Protein AF-A0A848VVQ8-F1 (afdb_monomer)

Structure (mmCIF, N/CA/C/O backbone):
data_AF-A0A848VVQ8-F1
#
_entry.id   AF-A0A848VVQ8-F1
#
loop_
_atom_site.group_PDB
_atom_site.id
_atom_site.type_symbol
_atom_site.label_atom_id
_atom_site.label_alt_id
_atom_site.label_comp_id
_atom_site.label_asym_id
_atom_site.label_entity_id
_atom_site.label_seq_id
_atom_site.pdbx_PDB_ins_code
_at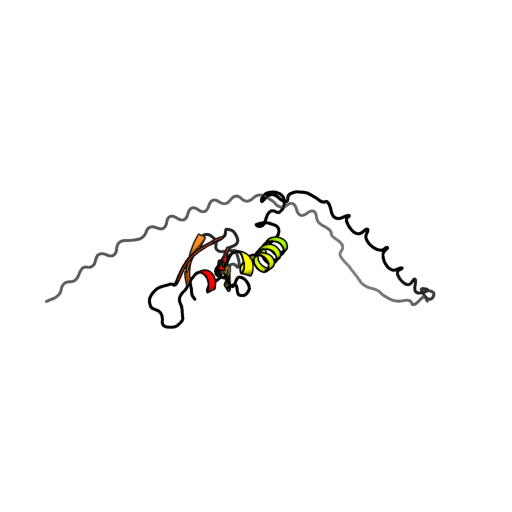om_site.Cartn_x
_atom_site.Cartn_y
_atom_site.Cartn_z
_atom_site.occupancy
_atom_site.B_iso_or_equiv
_atom_site.auth_seq_id
_atom_site.auth_comp_id
_atom_site.auth_asym_id
_atom_site.auth_atom_id
_atom_site.pdbx_PDB_model_num
ATOM 1 N N . MET A 1 1 ? 13.090 -32.464 -49.973 1.00 43.22 1 MET A N 1
ATOM 2 C CA . MET A 1 1 ? 12.152 -31.518 -50.606 1.00 43.22 1 MET A CA 1
ATOM 3 C C . MET A 1 1 ? 12.231 -30.240 -49.789 1.00 43.22 1 MET A C 1
ATOM 5 O O . MET A 1 1 ? 11.838 -30.254 -48.631 1.00 43.22 1 MET A O 1
ATOM 9 N N . PHE A 1 2 ? 12.939 -29.245 -50.321 1.00 43.62 2 PHE A N 1
ATOM 10 C CA . PHE A 1 2 ? 13.157 -27.926 -49.723 1.00 43.62 2 PHE A CA 1
ATOM 11 C C . PHE A 1 2 ? 11.934 -27.037 -49.977 1.00 43.62 2 PHE A C 1
ATOM 13 O O . PHE A 1 2 ? 11.396 -27.112 -51.074 1.00 43.62 2 PHE A O 1
ATOM 20 N N . ASP A 1 3 ? 11.520 -26.261 -48.973 1.00 42.88 3 ASP A N 1
ATOM 21 C CA . ASP A 1 3 ? 11.097 -24.841 -49.030 1.00 42.88 3 ASP A CA 1
ATOM 22 C C . ASP A 1 3 ? 10.287 -24.535 -47.752 1.00 42.88 3 ASP A C 1
ATOM 24 O O . ASP A 1 3 ? 9.318 -25.228 -47.463 1.00 42.88 3 ASP A O 1
ATOM 28 N N . GLN A 1 4 ? 10.696 -23.687 -46.801 1.00 46.41 4 GLN A N 1
ATOM 29 C CA . GLN A 1 4 ? 11.182 -22.296 -46.834 1.00 46.41 4 GLN A CA 1
ATOM 30 C C . GLN A 1 4 ? 10.036 -21.266 -46.927 1.00 46.41 4 GLN A C 1
ATOM 32 O O . GLN A 1 4 ? 9.023 -21.488 -47.574 1.00 46.41 4 GLN A O 1
ATOM 37 N N . TYR A 1 5 ? 10.257 -20.138 -46.237 1.00 51.72 5 TYR A N 1
ATOM 38 C CA . TYR A 1 5 ? 9.489 -18.881 -46.199 1.00 51.72 5 TYR A CA 1
ATOM 39 C C . TYR A 1 5 ? 8.514 -18.629 -45.034 1.00 51.72 5 TYR A C 1
ATOM 41 O O . TYR A 1 5 ? 7.293 -18.668 -45.140 1.00 51.72 5 TYR A O 1
ATOM 49 N N . ARG A 1 6 ? 9.120 -18.196 -43.917 1.00 52.50 6 ARG A N 1
ATOM 50 C CA . ARG A 1 6 ? 8.590 -17.131 -43.048 1.00 52.50 6 ARG A CA 1
ATOM 51 C C . ARG A 1 6 ? 8.797 -15.767 -43.726 1.00 52.50 6 ARG A C 1
ATOM 53 O O . ARG A 1 6 ? 9.899 -15.552 -44.232 1.00 52.50 6 ARG A O 1
ATOM 60 N N . PRO A 1 7 ? 7.872 -14.804 -43.598 1.00 56.28 7 PRO A N 1
ATOM 61 C CA . PRO A 1 7 ? 8.220 -13.396 -43.724 1.00 56.28 7 PRO A CA 1
ATOM 62 C C . PRO A 1 7 ? 8.315 -12.721 -42.347 1.00 56.28 7 PRO A C 1
ATOM 64 O O . PRO A 1 7 ? 7.331 -12.514 -41.641 1.00 56.28 7 PRO A O 1
ATOM 67 N N . PHE A 1 8 ? 9.554 -12.381 -41.995 1.00 46.84 8 PHE A N 1
ATOM 68 C CA . PHE A 1 8 ? 9.926 -11.213 -41.198 1.00 46.84 8 PHE A CA 1
ATOM 69 C C . PHE A 1 8 ? 9.433 -9.946 -41.913 1.00 46.84 8 PHE A C 1
ATOM 71 O O . PHE A 1 8 ? 9.802 -9.785 -43.064 1.00 46.84 8 PHE A O 1
ATOM 78 N N . PHE A 1 9 ? 8.702 -9.042 -41.253 1.00 48.00 9 PHE A N 1
ATOM 79 C CA . PHE A 1 9 ? 8.661 -7.598 -41.570 1.00 48.00 9 PHE A CA 1
ATOM 80 C C . PHE A 1 9 ? 8.117 -6.871 -40.323 1.00 48.00 9 PHE A C 1
ATOM 82 O O . PHE A 1 9 ? 6.964 -7.039 -39.951 1.00 48.00 9 PHE A O 1
ATOM 89 N N . ALA A 1 10 ? 8.998 -6.361 -39.461 1.00 47.25 10 ALA A N 1
ATOM 90 C CA . ALA A 1 10 ? 9.584 -5.014 -39.490 1.00 47.25 10 ALA A CA 1
ATOM 91 C C . ALA A 1 10 ? 8.757 -4.030 -38.641 1.00 47.25 10 ALA A C 1
ATOM 93 O O . ALA A 1 10 ? 7.834 -3.371 -39.104 1.00 47.25 10 ALA A O 1
ATOM 94 N N . LEU A 1 11 ? 9.122 -3.971 -37.358 1.00 43.34 11 LEU A N 1
ATOM 95 C CA . LEU A 1 11 ? 8.675 -2.989 -36.379 1.00 43.34 11 LEU A CA 1
ATOM 96 C C . LEU A 1 11 ? 9.402 -1.661 -36.660 1.00 43.34 11 LEU A C 1
ATOM 98 O O . LEU A 1 11 ? 10.578 -1.521 -36.332 1.00 43.34 11 LEU A O 1
ATOM 102 N N . THR A 1 12 ? 8.737 -0.687 -37.278 1.00 47.34 12 THR A N 1
ATOM 103 C CA . THR A 1 12 ? 9.251 0.689 -37.381 1.00 47.34 12 THR A CA 1
ATOM 104 C C . THR A 1 12 ? 8.924 1.460 -36.105 1.00 47.34 12 THR A C 1
ATOM 106 O O . THR A 1 12 ? 7.800 1.915 -35.906 1.00 47.34 12 THR A O 1
ATOM 109 N N . LEU A 1 13 ? 9.926 1.590 -35.236 1.00 46.25 13 LEU A N 1
ATOM 110 C CA . LEU A 1 13 ? 9.946 2.488 -34.083 1.00 46.25 13 LEU A CA 1
ATOM 111 C C . LEU A 1 13 ? 10.290 3.906 -34.572 1.00 46.25 13 LEU A C 1
ATOM 113 O O . LEU A 1 13 ? 11.426 4.164 -34.963 1.00 46.25 13 LEU A O 1
ATOM 117 N N . ALA A 1 14 ? 9.319 4.820 -34.567 1.00 52.44 14 ALA A N 1
ATOM 118 C CA . ALA A 1 14 ? 9.559 6.240 -34.816 1.00 52.44 14 ALA A CA 1
ATOM 119 C C . ALA A 1 14 ? 9.929 6.929 -33.494 1.00 52.44 14 ALA A C 1
ATOM 121 O O . ALA A 1 14 ? 9.104 7.046 -32.589 1.00 52.44 14 ALA A O 1
ATOM 122 N N . LEU A 1 15 ? 11.186 7.353 -33.376 1.00 47.53 15 LEU A N 1
ATOM 123 C CA . LEU A 1 15 ? 11.738 8.046 -32.214 1.00 47.53 15 LEU A CA 1
ATOM 124 C C . LEU A 1 15 ? 11.800 9.542 -32.554 1.00 47.53 15 LEU A C 1
ATOM 126 O O . LEU A 1 15 ? 12.632 9.963 -33.353 1.00 47.53 15 LEU A O 1
ATOM 130 N N . VAL A 1 16 ? 10.883 10.339 -32.000 1.00 58.34 16 VAL A N 1
ATOM 131 C CA . VAL A 1 16 ? 10.887 11.802 -32.154 1.00 58.34 16 VAL A CA 1
ATOM 132 C C . VAL A 1 16 ? 11.609 12.400 -30.947 1.00 58.34 16 VAL A C 1
ATOM 134 O O . VAL A 1 16 ? 11.043 12.479 -29.859 1.00 58.34 16 VAL A O 1
ATOM 137 N N . LEU A 1 17 ? 12.872 12.797 -31.129 1.00 44.03 17 LEU A N 1
ATOM 138 C CA . LEU A 1 17 ? 13.569 13.680 -30.192 1.00 44.03 17 LEU A CA 1
ATOM 139 C C . LEU A 1 17 ? 13.062 15.109 -30.410 1.00 44.03 17 LEU A C 1
ATOM 141 O O . LEU A 1 17 ? 13.398 15.735 -31.412 1.00 44.03 17 LEU A O 1
ATOM 145 N N . SER A 1 18 ? 12.292 15.637 -29.461 1.00 56.97 18 SER A N 1
ATOM 146 C CA . SER A 1 18 ? 12.077 17.079 -29.342 1.00 56.97 18 SER A CA 1
ATOM 147 C C . SER A 1 18 ? 12.964 17.602 -28.220 1.00 56.97 18 SER A C 1
ATOM 149 O O . SER A 1 18 ? 12.685 17.393 -27.041 1.00 56.97 18 SER A O 1
ATOM 151 N N . ALA A 1 19 ? 14.063 18.241 -28.611 1.00 39.62 19 ALA A N 1
ATOM 152 C CA . ALA A 1 19 ? 14.959 18.964 -27.728 1.00 39.62 19 ALA A CA 1
ATOM 153 C C . ALA A 1 19 ? 14.354 20.339 -27.412 1.00 39.62 19 ALA A C 1
ATOM 155 O O . ALA A 1 19 ? 14.221 21.174 -28.303 1.00 39.62 19 ALA A O 1
ATOM 156 N N . CYS A 1 20 ? 14.023 20.591 -26.148 1.00 43.00 20 CYS A N 1
ATOM 157 C CA . CYS A 1 20 ? 13.863 21.950 -25.639 1.00 43.00 20 CYS A CA 1
ATOM 158 C C . CYS A 1 20 ? 14.949 22.181 -24.593 1.00 43.00 20 CYS A C 1
ATOM 160 O O . CYS A 1 20 ? 14.815 21.796 -23.434 1.00 43.00 20 CYS A O 1
ATOM 162 N N . ALA A 1 21 ? 16.054 22.761 -25.058 1.00 35.31 21 ALA A N 1
ATOM 163 C CA . ALA A 1 21 ? 17.054 23.393 -24.218 1.00 35.31 21 ALA A CA 1
ATOM 164 C C . ALA A 1 21 ? 16.497 24.735 -23.725 1.00 35.31 21 ALA A C 1
ATOM 166 O O . ALA A 1 21 ? 15.896 25.490 -24.491 1.00 35.31 21 ALA A O 1
ATOM 167 N N . SER A 1 22 ? 16.675 25.034 -22.445 1.00 48.31 22 SER A N 1
ATOM 168 C CA . SER A 1 22 ? 16.506 26.377 -21.897 1.00 48.31 22 SER A CA 1
ATOM 169 C C . SER A 1 22 ? 17.536 26.550 -20.793 1.00 48.31 22 SER A C 1
ATOM 171 O O . SER A 1 22 ? 17.778 25.646 -19.996 1.00 48.31 22 SER A O 1
ATOM 173 N N . GLU A 1 23 ? 18.214 27.679 -20.891 1.00 43.00 23 GLU A N 1
ATOM 174 C CA . GLU A 1 23 ? 19.559 27.953 -20.419 1.00 43.00 23 GLU A CA 1
ATOM 175 C C . GLU A 1 23 ? 19.592 28.237 -18.914 1.00 43.00 23 GLU A C 1
ATOM 177 O O . GLU A 1 23 ? 18.719 28.908 -18.368 1.00 43.00 23 GLU A O 1
ATOM 182 N N . MET A 1 24 ? 20.621 27.712 -18.251 1.00 41.41 24 MET A N 1
ATOM 183 C CA . MET A 1 24 ? 20.935 27.967 -16.850 1.00 41.41 24 MET A CA 1
ATOM 184 C C . MET A 1 24 ? 22.085 28.976 -16.840 1.00 41.41 24 MET A C 1
ATOM 186 O O . MET A 1 24 ? 23.192 28.654 -17.265 1.00 41.41 24 MET A O 1
ATOM 190 N N . SER A 1 25 ? 21.803 30.211 -16.430 1.00 44.56 25 SER A N 1
ATOM 191 C CA . SER A 1 25 ? 22.820 31.225 -16.159 1.00 44.56 25 SER A CA 1
ATOM 192 C C . SER A 1 25 ? 23.468 30.921 -14.809 1.00 44.56 25 SER A C 1
ATOM 194 O O . SER A 1 25 ? 22.801 30.988 -13.775 1.00 44.56 25 SER A O 1
ATOM 196 N N . ASP A 1 26 ? 24.745 30.554 -14.851 1.00 41.28 26 ASP A N 1
ATOM 197 C CA . ASP A 1 26 ? 25.623 30.342 -13.704 1.00 41.28 26 ASP A CA 1
ATOM 198 C C . ASP A 1 26 ? 26.479 31.608 -13.554 1.00 41.28 26 ASP A C 1
ATOM 200 O O . ASP A 1 26 ? 27.421 31.828 -14.318 1.00 41.28 26 ASP A O 1
ATOM 204 N N . ASP A 1 27 ? 26.078 32.502 -12.645 1.00 42.59 27 ASP A N 1
ATOM 205 C CA . ASP A 1 27 ? 26.890 33.663 -12.286 1.00 42.59 27 ASP A CA 1
ATOM 206 C C . ASP A 1 27 ? 27.984 33.215 -11.318 1.00 42.59 27 ASP A C 1
ATOM 208 O O . ASP A 1 27 ? 27.734 32.706 -10.223 1.00 42.59 27 ASP A O 1
ATOM 212 N N . GLY A 1 28 ? 29.216 33.386 -11.790 1.00 37.38 28 GLY A N 1
ATOM 213 C CA . GLY A 1 28 ? 30.422 32.853 -11.194 1.00 37.38 28 GLY A CA 1
ATOM 214 C C . GLY A 1 28 ? 30.797 33.447 -9.842 1.00 37.38 28 GLY A C 1
ATOM 215 O O . GLY A 1 28 ? 30.492 34.589 -9.496 1.00 37.38 28 GLY A O 1
ATOM 216 N N . PHE A 1 29 ? 31.586 32.659 -9.120 1.00 34.12 29 PHE A N 1
ATOM 217 C CA . PHE A 1 29 ? 32.422 33.145 -8.039 1.00 34.12 29 PHE A CA 1
ATOM 218 C C . PHE A 1 29 ? 33.846 32.626 -8.254 1.00 34.12 29 PHE A C 1
ATOM 220 O O . PHE A 1 29 ? 34.151 31.457 -8.019 1.00 34.12 29 PHE A O 1
ATOM 227 N N . ASP A 1 30 ? 34.694 33.512 -8.771 1.00 42.94 30 ASP A N 1
ATOM 228 C CA . ASP A 1 30 ? 36.146 33.369 -8.783 1.00 42.94 30 ASP A CA 1
ATOM 229 C C . ASP A 1 30 ? 36.682 33.738 -7.396 1.00 42.94 30 ASP A C 1
ATOM 231 O O . ASP A 1 30 ? 36.409 34.823 -6.881 1.00 42.94 30 ASP A O 1
ATOM 235 N N . ALA A 1 31 ? 37.441 32.829 -6.796 1.00 38.62 31 ALA A N 1
ATOM 236 C CA . ALA A 1 31 ? 38.355 33.139 -5.705 1.00 38.62 31 ALA A CA 1
ATOM 237 C C . ALA A 1 31 ? 39.434 32.057 -5.657 1.00 38.62 31 ALA A C 1
ATOM 239 O O . ALA A 1 31 ? 39.423 31.137 -4.836 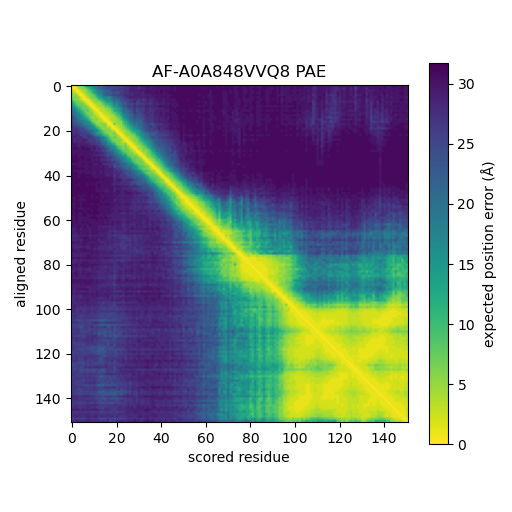1.00 38.62 31 ALA A O 1
ATOM 240 N N . SER A 1 32 ? 40.363 32.149 -6.600 1.00 40.31 32 SER A N 1
ATOM 241 C CA . SER A 1 32 ? 41.632 31.446 -6.496 1.00 40.31 32 SER A CA 1
ATOM 242 C C . SER A 1 32 ? 42.460 31.916 -5.283 1.00 40.31 32 SER A C 1
ATOM 244 O O . SER A 1 32 ?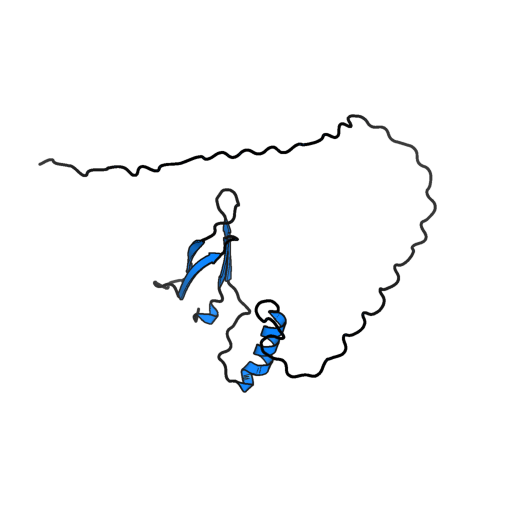 42.498 33.095 -4.945 1.00 40.31 32 SER A O 1
ATOM 246 N N . ALA A 1 33 ? 43.197 30.948 -4.729 1.00 37.22 33 ALA A N 1
ATOM 247 C CA . ALA A 1 33 ? 44.586 31.063 -4.282 1.00 37.22 33 ALA A CA 1
ATOM 248 C C . ALA A 1 33 ? 44.940 31.441 -2.816 1.00 37.22 33 ALA A C 1
ATOM 250 O O . ALA A 1 33 ? 45.026 32.601 -2.440 1.00 37.22 33 ALA A O 1
ATOM 251 N N . ILE A 1 34 ? 45.409 30.386 -2.124 1.00 39.50 34 ILE A N 1
ATOM 252 C CA . ILE A 1 34 ? 46.702 30.261 -1.404 1.00 39.50 34 ILE A CA 1
ATOM 253 C C . ILE A 1 34 ? 46.722 30.463 0.129 1.00 39.50 34 ILE A C 1
ATOM 255 O O . ILE A 1 34 ? 46.198 31.412 0.695 1.00 39.50 34 ILE A O 1
ATOM 259 N N . MET A 1 35 ? 47.373 29.471 0.755 1.00 46.19 35 MET A N 1
ATOM 260 C CA . MET A 1 35 ? 47.654 29.225 2.173 1.00 46.19 35 MET A CA 1
ATOM 261 C C . MET A 1 35 ? 48.564 30.268 2.841 1.00 46.19 35 MET A C 1
ATOM 263 O O . MET A 1 35 ? 49.517 30.706 2.208 1.00 46.19 35 MET A O 1
ATOM 267 N N . GLU A 1 36 ? 48.369 30.497 4.148 1.00 43.75 36 GLU A N 1
ATOM 268 C CA . GLU A 1 36 ? 49.400 30.356 5.204 1.00 43.75 36 GLU A CA 1
ATOM 269 C C . GLU A 1 36 ? 48.778 30.554 6.613 1.00 43.75 36 GLU A C 1
ATOM 271 O O . GLU A 1 36 ? 48.157 31.572 6.901 1.00 43.75 36 GLU A O 1
ATOM 276 N N . GLU A 1 37 ? 48.935 29.558 7.493 1.00 42.06 37 GLU A N 1
ATOM 277 C CA . GLU A 1 37 ? 48.948 29.699 8.968 1.00 42.06 37 GLU A CA 1
ATOM 278 C C . GLU A 1 37 ? 50.414 29.937 9.415 1.00 42.06 37 GLU A C 1
ATOM 280 O O . GLU A 1 37 ? 51.290 29.669 8.587 1.00 42.06 37 GLU A O 1
ATOM 285 N N . PRO A 1 38 ? 50.772 30.320 10.672 1.00 49.31 38 PRO A N 1
ATOM 286 C CA . PRO A 1 38 ? 49.989 30.332 11.927 1.00 49.31 38 PRO A CA 1
ATOM 287 C C . PRO A 1 38 ? 50.242 31.560 12.851 1.00 49.31 38 PRO A C 1
ATOM 289 O O . PRO A 1 38 ? 51.250 32.245 12.727 1.00 49.31 38 PRO A O 1
ATOM 292 N N . ALA A 1 39 ? 49.415 31.769 13.884 1.00 36.94 39 ALA A N 1
ATOM 293 C CA . ALA A 1 39 ? 49.883 32.221 15.210 1.00 36.94 39 ALA A CA 1
ATOM 294 C C . ALA A 1 39 ? 48.757 32.163 16.253 1.00 36.94 39 ALA A C 1
ATOM 296 O O . ALA A 1 39 ? 47.642 32.624 16.045 1.00 36.94 39 ALA A O 1
ATOM 297 N N . MET A 1 40 ? 49.099 31.571 17.389 1.00 48.59 40 MET A N 1
ATOM 298 C CA . MET A 1 40 ? 48.251 31.220 18.519 1.00 48.59 40 MET A CA 1
ATOM 299 C C . MET A 1 40 ? 48.014 32.447 19.410 1.00 48.59 40 MET A C 1
ATOM 301 O O . MET A 1 40 ? 48.971 32.984 19.962 1.00 48.59 40 MET A O 1
ATOM 305 N N . GLU A 1 41 ? 46.760 32.851 19.613 1.00 44.91 41 GLU A N 1
ATOM 306 C CA . GLU A 1 41 ? 46.397 33.792 20.677 1.00 44.91 41 GLU A CA 1
ATOM 307 C C . GLU A 1 41 ? 45.177 33.255 21.436 1.00 44.91 41 GLU A C 1
ATOM 309 O O . GLU A 1 41 ? 44.164 32.860 20.857 1.00 44.91 41 GLU A O 1
ATOM 314 N N . ALA A 1 42 ? 45.344 33.110 22.749 1.00 52.31 42 ALA A N 1
ATOM 315 C CA . ALA A 1 42 ? 44.451 32.375 23.630 1.00 52.31 42 ALA A CA 1
ATOM 316 C C . ALA A 1 42 ? 43.081 33.060 23.756 1.00 52.31 42 ALA A C 1
ATOM 318 O O . ALA A 1 42 ? 42.969 34.149 24.317 1.00 52.31 42 ALA A O 1
ATOM 319 N N . ALA A 1 43 ? 42.026 32.390 23.291 1.00 55.00 43 ALA A N 1
ATOM 320 C CA . ALA A 1 43 ? 40.656 32.826 23.532 1.00 55.00 43 ALA A CA 1
ATOM 321 C C . ALA A 1 43 ? 40.230 32.489 24.979 1.00 55.00 43 ALA A C 1
ATOM 323 O O . ALA A 1 43 ? 40.480 31.371 25.445 1.00 55.00 43 ALA A O 1
ATOM 324 N N . PRO A 1 44 ? 39.590 33.426 25.707 1.00 54.72 44 PRO A N 1
ATOM 325 C CA . PRO A 1 44 ? 39.140 33.202 27.074 1.00 54.72 44 PRO A CA 1
ATOM 326 C C . PRO A 1 44 ? 38.064 32.114 27.128 1.00 54.72 44 PRO A C 1
ATOM 328 O O . PRO A 1 44 ? 37.246 31.960 26.221 1.00 54.72 44 PRO A O 1
ATOM 331 N N . MET A 1 45 ? 38.093 31.356 28.222 1.00 51.94 45 MET A N 1
ATOM 332 C CA . MET A 1 45 ? 37.206 30.234 28.507 1.00 51.94 45 MET A CA 1
ATOM 333 C C . MET A 1 45 ? 35.740 30.649 28.339 1.00 51.94 45 MET A C 1
ATOM 335 O O . MET A 1 45 ? 35.235 31.491 29.077 1.00 51.94 45 MET A O 1
ATOM 339 N N . VAL A 1 46 ? 35.068 30.046 27.358 1.00 55.53 46 VAL A N 1
ATOM 340 C CA . VAL A 1 46 ? 33.629 30.198 27.141 1.00 55.53 46 VAL A CA 1
ATOM 341 C C . VAL A 1 46 ? 32.917 29.557 28.326 1.00 55.53 46 VAL A C 1
ATOM 343 O O . VAL A 1 46 ? 32.892 28.334 28.473 1.00 55.53 46 VAL A O 1
ATOM 346 N N . GLU A 1 47 ? 32.368 30.397 29.196 1.00 60.69 47 GLU A N 1
ATOM 347 C CA . GLU A 1 47 ? 31.455 29.986 30.252 1.00 60.69 47 GLU A CA 1
ATOM 348 C C . GLU A 1 47 ? 30.277 29.254 29.595 1.00 60.69 47 GLU A C 1
ATOM 350 O O . GLU A 1 47 ? 29.592 29.785 28.718 1.00 60.69 47 GLU A O 1
ATOM 355 N N . SER A 1 48 ? 30.112 27.975 29.937 1.00 60.06 48 SER A N 1
ATOM 356 C CA . SER A 1 48 ? 29.093 27.109 29.352 1.00 60.06 48 SER A CA 1
ATOM 357 C C . SER A 1 48 ? 27.709 27.619 29.754 1.00 60.06 48 SER A C 1
ATOM 359 O O . SER A 1 48 ? 27.204 27.316 30.834 1.00 60.06 48 SER A O 1
ATOM 361 N N . ILE A 1 49 ? 27.093 28.417 28.881 1.00 62.12 49 ILE A N 1
ATOM 362 C CA . ILE A 1 49 ? 25.677 28.764 28.973 1.00 62.12 49 ILE A CA 1
ATOM 363 C C . ILE A 1 49 ? 24.912 27.468 28.708 1.00 62.12 49 ILE A C 1
ATOM 365 O O . ILE A 1 49 ? 24.745 27.048 27.561 1.00 62.12 49 ILE A O 1
ATOM 369 N N . LEU A 1 50 ? 24.483 26.797 29.775 1.00 75.75 50 LEU A N 1
ATOM 370 C CA . LEU A 1 50 ? 23.597 25.649 29.649 1.00 75.75 50 LEU A CA 1
ATOM 371 C C . LEU A 1 50 ? 22.298 26.114 28.969 1.00 75.75 50 LEU A C 1
ATOM 373 O O . LEU A 1 50 ? 21.696 27.094 29.422 1.00 75.75 50 LEU A O 1
ATOM 377 N N . PRO A 1 51 ? 21.840 25.444 27.897 1.00 74.50 51 PRO A N 1
ATOM 378 C CA . PRO A 1 51 ? 20.579 25.790 27.265 1.00 74.50 51 PRO A CA 1
ATOM 379 C C . PRO A 1 51 ? 19.448 25.575 28.273 1.00 74.50 51 PRO A C 1
ATOM 381 O O . PRO A 1 51 ? 19.259 24.474 28.795 1.00 74.50 51 PRO A O 1
ATOM 384 N N . MET A 1 52 ? 18.695 26.639 28.560 1.00 79.94 52 MET A N 1
ATOM 385 C CA . MET A 1 52 ? 17.467 26.525 29.344 1.00 79.94 52 MET A CA 1
ATOM 386 C C . MET A 1 52 ? 16.517 25.540 28.651 1.00 79.94 52 MET A C 1
ATOM 388 O O . MET A 1 52 ? 16.372 25.599 27.424 1.00 79.94 52 MET A O 1
ATOM 392 N N . PRO A 1 53 ? 15.847 24.646 29.402 1.00 82.00 53 PRO A N 1
ATOM 393 C CA . PRO A 1 53 ? 14.857 23.762 28.814 1.00 82.00 53 PRO A CA 1
ATOM 394 C C . PRO A 1 53 ? 13.733 24.595 28.177 1.00 82.00 53 PRO A C 1
ATOM 396 O O . PRO A 1 53 ? 13.329 25.616 28.745 1.00 82.00 53 PRO A O 1
ATOM 399 N N . PRO A 1 54 ? 13.215 24.181 27.007 1.00 80.19 54 PRO A N 1
ATOM 400 C CA . PRO A 1 54 ? 12.123 24.887 26.359 1.00 80.19 54 PRO A CA 1
ATOM 401 C C . PRO A 1 54 ? 10.899 24.925 27.285 1.00 80.19 54 PRO A C 1
ATOM 403 O O . PRO A 1 54 ? 10.645 23.958 28.014 1.00 80.19 54 PRO A O 1
ATOM 406 N N . PRO A 1 55 ? 10.122 26.022 27.268 1.00 83.81 55 PRO A N 1
ATOM 407 C CA . PRO A 1 55 ? 8.917 26.115 28.073 1.00 83.81 55 PRO A CA 1
ATOM 408 C C . PRO A 1 55 ? 7.946 24.980 27.708 1.00 83.81 55 PRO A C 1
ATOM 410 O O . PRO A 1 55 ? 7.865 24.582 26.541 1.00 83.81 55 PRO A O 1
ATOM 413 N N . PRO A 1 56 ? 7.191 24.444 28.683 1.00 81.94 56 PRO A N 1
ATOM 414 C CA . PRO A 1 56 ? 6.227 23.387 28.417 1.00 81.94 56 PRO A CA 1
ATOM 415 C C . PRO A 1 56 ? 5.180 23.869 27.409 1.00 81.94 56 PRO A C 1
ATOM 417 O O . PRO A 1 56 ? 4.547 24.909 27.599 1.00 81.94 56 PRO A O 1
ATOM 420 N N . PHE A 1 57 ? 4.979 23.097 26.339 1.00 81.88 57 PHE A N 1
ATOM 421 C CA . PHE A 1 57 ? 3.962 23.401 25.336 1.00 81.88 57 PHE A CA 1
ATOM 422 C C . PHE A 1 57 ? 2.568 23.443 25.984 1.00 81.88 57 PHE A C 1
ATOM 424 O O . PHE A 1 57 ? 2.220 22.532 26.749 1.00 81.88 5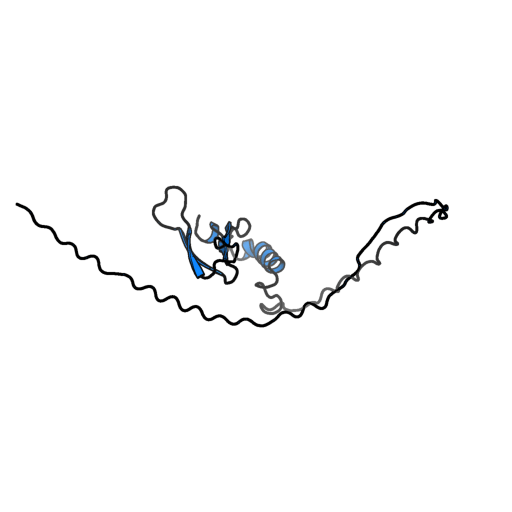7 PHE A O 1
ATOM 431 N N . PRO A 1 58 ? 1.736 24.456 25.677 1.00 80.88 58 PRO A N 1
ATOM 432 C CA . PRO A 1 58 ? 0.370 24.498 26.172 1.00 80.88 58 PRO A CA 1
ATOM 433 C C . PRO A 1 58 ? -0.387 23.272 25.655 1.00 80.88 58 PRO A C 1
ATOM 435 O O . PRO A 1 58 ? -0.486 23.036 24.450 1.00 80.88 58 PRO A O 1
ATOM 438 N N . LYS A 1 59 ? -0.930 22.469 26.576 1.00 81.50 59 LYS A N 1
ATOM 439 C CA . LYS A 1 59 ? -1.775 21.329 26.211 1.00 81.50 59 LYS A CA 1
ATOM 440 C C . LYS A 1 59 ? -3.023 21.866 25.518 1.00 81.50 59 LYS A C 1
ATOM 442 O O . LYS A 1 59 ? -3.758 22.665 26.100 1.00 81.50 59 LYS A O 1
ATOM 447 N N . ALA A 1 60 ? -3.272 21.420 24.289 1.00 79.62 60 ALA A N 1
ATOM 448 C CA . ALA A 1 60 ? -4.498 21.758 23.583 1.00 79.62 60 ALA A CA 1
ATOM 449 C C . ALA A 1 60 ? -5.708 21.338 24.434 1.00 79.62 60 ALA A C 1
ATOM 451 O O . ALA A 1 60 ? -5.817 20.186 24.863 1.00 79.62 60 ALA A O 1
ATOM 452 N N . ARG A 1 61 ? -6.614 22.283 24.705 1.00 83.81 61 ARG A N 1
ATOM 453 C CA . ARG A 1 61 ? -7.854 22.007 25.436 1.00 83.81 61 ARG A CA 1
ATOM 454 C C . ARG A 1 61 ? -8.711 21.066 24.592 1.00 83.81 61 ARG A C 1
ATOM 456 O O . ARG A 1 61 ? -9.032 21.393 23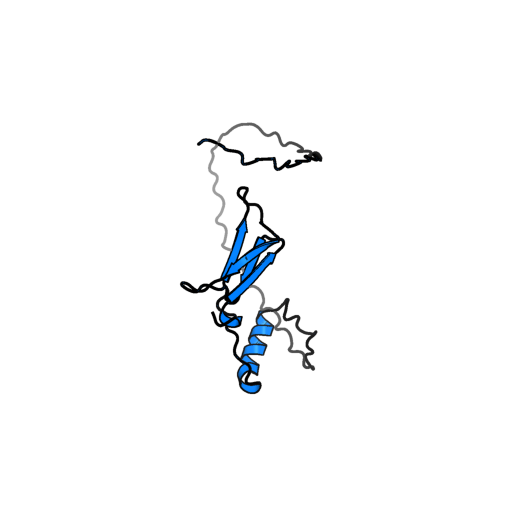.451 1.00 83.81 61 ARG A O 1
ATOM 463 N N . ALA A 1 62 ? -9.090 19.920 25.156 1.00 77.12 62 ALA A N 1
ATOM 464 C CA . ALA A 1 62 ? -10.008 18.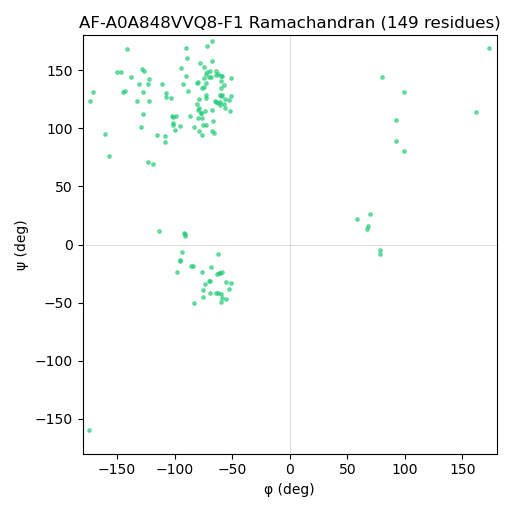997 24.500 1.00 77.12 62 ALA A CA 1
ATOM 465 C C . ALA A 1 62 ? -11.318 19.733 24.173 1.00 77.12 62 ALA A C 1
ATOM 467 O O . ALA A 1 62 ? -11.962 20.296 25.063 1.00 77.12 62 ALA A O 1
ATOM 468 N N . ARG A 1 63 ? -11.680 19.772 22.889 1.00 76.88 63 ARG A N 1
ATOM 469 C CA . ARG A 1 63 ? -12.965 20.304 22.425 1.00 76.88 63 ARG A CA 1
ATOM 470 C C . ARG A 1 63 ? -13.979 19.162 22.448 1.00 76.88 63 ARG A C 1
ATOM 472 O O . ARG A 1 63 ? -13.673 18.069 21.981 1.00 76.88 63 ARG A O 1
ATOM 479 N N . ALA A 1 64 ? -15.154 19.406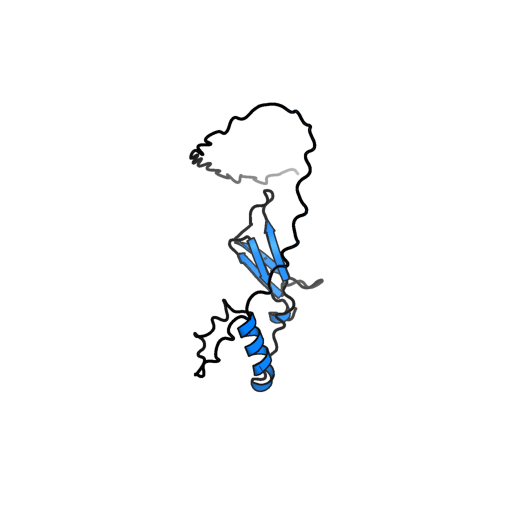 23.018 1.00 79.50 64 ALA A N 1
ATOM 480 C CA . ALA A 1 64 ? -16.267 18.462 22.990 1.00 79.50 64 ALA A CA 1
ATOM 481 C C . ALA A 1 64 ? -17.171 18.774 21.788 1.00 79.50 64 ALA A C 1
ATOM 483 O O . ALA A 1 64 ? -17.435 19.942 21.511 1.00 79.50 64 ALA A O 1
ATOM 484 N N . GLY A 1 65 ? -17.630 17.740 21.083 1.00 81.88 65 GLY A N 1
ATOM 485 C CA . GLY A 1 65 ? -18.490 17.859 19.905 1.00 81.88 65 GLY A CA 1
ATOM 486 C C . GLY A 1 65 ? -18.708 16.509 19.219 1.00 81.88 65 GLY A C 1
ATOM 487 O O . GLY A 1 65 ? -18.047 15.524 19.556 1.00 81.88 65 GLY A O 1
ATOM 488 N N . VAL A 1 66 ? -19.646 16.459 18.272 1.00 79.88 66 VAL A N 1
ATOM 489 C CA . VAL A 1 66 ? -19.836 15.293 17.400 1.00 79.88 66 VAL A CA 1
ATOM 490 C C . VAL A 1 66 ? -18.737 15.323 16.344 1.00 79.88 66 VAL A C 1
ATOM 492 O O . VAL A 1 66 ? -18.711 16.231 15.524 1.00 79.88 66 VAL A O 1
ATOM 495 N N . LEU A 1 67 ? -17.833 14.343 16.390 1.00 70.69 67 LEU A N 1
ATOM 496 C CA . LEU A 1 67 ? -16.860 14.100 15.327 1.00 70.69 67 LEU A CA 1
ATOM 497 C C . LEU A 1 67 ? -17.587 13.478 14.138 1.00 70.69 67 LEU A C 1
ATOM 499 O O . LEU A 1 67 ? -18.113 12.366 14.225 1.00 70.69 67 LEU A O 1
ATOM 503 N N . THR A 1 68 ? -17.623 14.210 13.041 1.00 75.69 68 THR A N 1
ATOM 504 C CA . THR A 1 68 ? -18.084 13.739 11.742 1.00 75.69 68 THR A CA 1
ATOM 505 C C . THR A 1 68 ? -16.917 13.131 10.965 1.00 75.69 68 THR A C 1
ATOM 507 O O . THR A 1 68 ? -15.751 13.411 11.239 1.00 75.69 68 THR A O 1
ATOM 510 N N . ALA A 1 69 ? -17.223 12.313 9.956 1.00 67.62 69 ALA A N 1
ATOM 511 C CA . ALA A 1 69 ? -16.212 11.697 9.094 1.00 67.62 69 ALA A CA 1
ATOM 512 C C . ALA A 1 69 ? -15.367 12.713 8.287 1.00 67.62 69 ALA A C 1
ATOM 514 O O . ALA A 1 69 ? -14.405 12.313 7.648 1.00 67.62 69 ALA A O 1
ATOM 515 N N . GLY A 1 70 ? -15.715 14.008 8.301 1.00 70.69 70 GLY A N 1
ATOM 516 C CA . GLY A 1 70 ? -14.920 15.077 7.687 1.00 70.69 70 GLY A CA 1
ATOM 517 C C . GLY A 1 70 ? -13.977 15.809 8.649 1.00 70.69 70 GLY A C 1
ATOM 518 O O . GLY A 1 70 ? -13.103 16.536 8.191 1.00 70.69 70 GLY A O 1
ATOM 519 N N . ASP A 1 71 ? -14.124 15.635 9.968 1.00 72.12 71 ASP A N 1
ATOM 520 C CA . ASP A 1 71 ? -13.304 16.353 10.962 1.00 72.12 71 ASP A CA 1
ATOM 521 C C . ASP A 1 71 ? -11.884 15.785 11.085 1.00 72.12 71 ASP A C 1
ATOM 523 O O . ASP A 1 71 ? -10.955 16.466 11.525 1.00 72.12 71 ASP A O 1
ATOM 527 N N . ILE A 1 72 ? -11.718 14.518 10.713 1.00 66.50 72 ILE A N 1
ATOM 528 C CA . ILE A 1 72 ? -10.435 13.838 10.615 1.00 66.50 72 ILE A CA 1
ATOM 529 C C . ILE A 1 72 ? -10.382 13.241 9.220 1.00 66.50 72 ILE A C 1
ATOM 531 O O . ILE A 1 72 ? -11.126 12.318 8.909 1.00 66.50 72 ILE A O 1
ATOM 535 N N . ASP A 1 73 ? -9.493 13.767 8.388 1.00 66.19 73 ASP A N 1
ATOM 536 C CA . ASP A 1 73 ? -9.193 13.135 7.115 1.00 66.19 73 ASP A CA 1
ATOM 537 C C . ASP A 1 73 ? -8.365 11.873 7.386 1.00 66.19 73 ASP A C 1
ATOM 539 O O . ASP A 1 73 ? -7.175 11.950 7.697 1.00 66.19 73 ASP A O 1
ATOM 543 N N . ASP A 1 74 ? -9.000 10.705 7.316 1.00 64.69 74 ASP A N 1
ATOM 544 C CA . ASP A 1 74 ? -8.344 9.408 7.509 1.00 64.69 74 ASP A CA 1
ATOM 545 C C . ASP A 1 74 ? -7.269 9.128 6.442 1.00 64.69 74 ASP A C 1
ATOM 547 O O . ASP A 1 74 ? -6.310 8.398 6.713 1.00 64.69 74 ASP A O 1
ATOM 551 N N . GLY A 1 75 ? -7.386 9.743 5.256 1.00 61.00 75 GLY A N 1
ATOM 552 C CA . GLY A 1 75 ? -6.373 9.688 4.202 1.00 61.00 75 GLY A CA 1
ATOM 553 C C . GLY A 1 75 ? -5.109 10.474 4.560 1.00 61.00 75 GLY A C 1
ATOM 554 O O . GLY A 1 75 ? -4.007 10.068 4.190 1.00 61.00 75 GLY A O 1
ATOM 555 N N . LEU A 1 76 ? -5.254 11.551 5.337 1.00 62.75 76 LEU A N 1
ATOM 556 C CA . LEU A 1 76 ? -4.152 12.408 5.794 1.00 62.75 76 LEU A CA 1
ATOM 557 C C . LEU A 1 76 ? -3.668 12.084 7.221 1.00 62.75 76 LEU A C 1
ATOM 559 O O . LEU A 1 76 ? -2.513 12.355 7.552 1.00 62.75 76 LEU A O 1
ATOM 563 N N . ASN A 1 77 ? -4.498 11.471 8.072 1.00 76.00 77 ASN A N 1
ATOM 564 C CA . ASN A 1 77 ? -4.171 11.132 9.458 1.00 76.00 77 ASN A CA 1
ATOM 565 C C . ASN A 1 77 ? -4.338 9.635 9.749 1.00 76.00 77 ASN A C 1
ATOM 567 O O . ASN A 1 77 ? -5.182 9.204 10.542 1.00 76.00 77 ASN A O 1
ATOM 571 N N . MET A 1 78 ? -3.425 8.848 9.181 1.00 71.62 78 MET A N 1
ATOM 572 C CA . MET A 1 78 ? -3.351 7.397 9.379 1.00 71.62 78 MET A CA 1
ATOM 573 C C . MET A 1 78 ? -3.366 6.985 10.867 1.00 71.62 78 MET A C 1
ATOM 575 O O . MET A 1 78 ? -3.939 5.959 11.231 1.00 71.62 78 MET A O 1
ATOM 579 N N . SER A 1 79 ? -2.790 7.796 11.764 1.00 75.88 79 SER A N 1
ATOM 580 C CA . SER A 1 79 ? -2.759 7.504 13.207 1.00 75.88 79 SER A CA 1
ATOM 581 C C . SER A 1 79 ? -4.137 7.596 13.881 1.00 75.88 79 SER A C 1
ATOM 583 O O . SER A 1 79 ? -4.418 6.894 14.858 1.00 75.88 79 SER A O 1
ATOM 585 N N . ALA A 1 80 ? -5.015 8.475 13.394 1.00 77.81 80 ALA A N 1
ATOM 586 C CA . ALA A 1 80 ? -6.378 8.605 13.892 1.00 77.81 80 ALA A CA 1
ATOM 587 C C . ALA A 1 80 ? -7.252 7.451 13.389 1.00 77.81 80 ALA A C 1
ATOM 589 O O . ALA A 1 80 ? -7.907 6.799 14.208 1.00 77.81 80 ALA A O 1
ATOM 590 N N . PHE A 1 81 ? -7.144 7.117 12.100 1.00 76.69 81 PHE A N 1
ATOM 591 C CA . PHE A 1 81 ? -7.798 5.954 11.502 1.00 76.69 81 PHE A CA 1
ATOM 592 C C . PHE A 1 81 ? -7.436 4.651 12.236 1.00 76.69 81 PHE A C 1
ATOM 594 O O . PHE A 1 81 ? -8.308 3.881 12.647 1.00 76.69 81 PHE A O 1
ATOM 601 N N . GLN A 1 82 ? -6.146 4.434 12.518 1.00 77.12 82 GLN A N 1
ATOM 602 C CA . GLN A 1 82 ? -5.685 3.266 13.276 1.00 77.12 82 GLN A CA 1
ATOM 603 C C . GLN A 1 82 ? -6.298 3.190 14.685 1.00 77.12 82 GLN A C 1
ATOM 605 O O . GLN A 1 82 ? -6.731 2.115 15.109 1.00 77.12 82 GLN A O 1
ATOM 610 N N . ARG A 1 83 ? -6.380 4.314 15.413 1.00 81.00 83 ARG A N 1
ATOM 611 C CA . ARG A 1 83 ? -7.023 4.364 16.741 1.00 81.00 83 ARG A CA 1
ATOM 612 C C . ARG A 1 83 ? -8.519 4.063 16.661 1.00 81.00 83 ARG A C 1
ATOM 614 O O . ARG A 1 83 ? -9.030 3.317 17.500 1.00 81.00 83 ARG A O 1
ATOM 621 N N . TYR A 1 84 ? -9.210 4.604 15.658 1.00 78.25 84 TYR A N 1
ATOM 622 C CA . TYR A 1 84 ? -10.623 4.318 15.413 1.00 78.25 84 TYR A CA 1
ATOM 623 C C . TYR A 1 84 ? -10.852 2.823 15.158 1.00 78.25 84 TYR A C 1
ATOM 625 O O . TYR A 1 84 ? -11.689 2.213 15.832 1.00 78.25 84 TYR A O 1
ATOM 633 N N . LEU A 1 85 ? -10.070 2.210 14.264 1.00 77.31 85 LEU A N 1
ATOM 634 C CA . LEU A 1 85 ? -10.153 0.776 13.983 1.00 77.31 85 LEU A CA 1
ATOM 635 C C . LEU A 1 85 ? -9.903 -0.062 15.240 1.00 77.31 85 LEU A C 1
ATOM 637 O O . LEU A 1 85 ? -10.662 -0.985 15.527 1.00 77.31 85 LEU A O 1
ATOM 641 N N . GLN A 1 86 ? -8.875 0.262 16.029 1.00 79.75 86 GLN A N 1
ATOM 642 C CA . GLN A 1 86 ? -8.568 -0.480 17.256 1.00 79.75 86 GLN A CA 1
ATOM 643 C C . GLN A 1 86 ? -9.702 -0.408 18.286 1.00 79.75 86 GLN A C 1
ATOM 645 O O . GLN A 1 86 ? -10.021 -1.429 18.899 1.00 79.75 86 GLN A O 1
ATOM 650 N N . LYS A 1 87 ? -10.316 0.770 18.458 1.00 82.00 87 LYS A N 1
ATOM 651 C CA . LYS A 1 87 ? -11.414 0.982 19.411 1.00 82.00 87 LYS A CA 1
ATOM 652 C C . LYS A 1 87 ? -12.694 0.259 18.984 1.00 82.00 87 LYS A C 1
ATOM 654 O O . LYS A 1 87 ? -13.365 -0.332 19.827 1.00 82.00 87 LYS A O 1
ATOM 659 N N . ASN A 1 88 ? -13.027 0.295 17.695 1.00 79.38 88 ASN A N 1
ATOM 660 C CA . ASN A 1 88 ? -14.320 -0.180 17.199 1.00 79.38 88 ASN A CA 1
ATOM 661 C C . ASN A 1 88 ? -14.308 -1.626 16.683 1.00 79.38 88 ASN A C 1
ATOM 663 O O . ASN A 1 88 ? -15.377 -2.220 16.559 1.00 79.38 88 ASN A O 1
ATOM 667 N N . ALA A 1 89 ? -13.137 -2.234 16.449 1.00 74.56 89 ALA A N 1
ATOM 668 C CA . ALA A 1 89 ? -13.030 -3.591 15.900 1.00 74.56 89 ALA A CA 1
ATOM 669 C C . ALA A 1 89 ? -13.844 -4.642 16.677 1.00 74.56 89 ALA A C 1
ATOM 671 O O . ALA A 1 89 ? -14.455 -5.514 16.070 1.00 74.56 89 ALA A O 1
ATOM 672 N N . ARG A 1 90 ? -13.886 -4.551 18.016 1.00 72.12 90 ARG A N 1
ATOM 673 C CA . ARG A 1 90 ? -14.646 -5.498 18.854 1.00 72.12 90 ARG A CA 1
ATOM 674 C C . ARG A 1 90 ? -16.153 -5.253 18.814 1.00 72.12 90 ARG A C 1
ATOM 676 O O . ARG A 1 90 ? -16.912 -6.209 18.801 1.00 72.12 90 ARG A O 1
ATOM 683 N N . ALA A 1 91 ? -16.570 -3.987 18.809 1.00 80.69 91 ALA A N 1
ATOM 684 C CA . ALA A 1 91 ? -17.981 -3.609 18.855 1.00 80.69 91 ALA A CA 1
ATOM 685 C C . ALA A 1 91 ? -18.694 -3.871 17.522 1.00 80.69 91 ALA A C 1
ATOM 687 O O . ALA A 1 91 ? -19.864 -4.233 17.514 1.00 80.69 91 ALA A O 1
ATOM 688 N N . LEU A 1 92 ? -17.980 -3.703 16.406 1.00 78.81 92 LEU A N 1
ATOM 689 C CA . LEU A 1 92 ? -18.539 -3.854 15.063 1.00 78.81 92 LEU A CA 1
ATOM 690 C C . LEU A 1 92 ? -18.347 -5.261 14.477 1.00 78.81 92 LEU A C 1
ATOM 692 O O . LEU A 1 92 ? -18.842 -5.529 13.388 1.00 78.81 92 LEU A O 1
ATOM 696 N N . GLY A 1 93 ? -17.603 -6.145 15.155 1.00 74.94 93 GLY A N 1
ATOM 697 C CA . GLY A 1 93 ? -17.319 -7.499 14.664 1.00 74.94 93 GLY A CA 1
ATOM 698 C C . GLY A 1 93 ? -16.619 -7.530 13.300 1.00 74.94 93 GLY A C 1
ATOM 699 O O . GLY A 1 93 ? -16.717 -8.521 12.582 1.00 74.94 93 GLY A O 1
ATOM 700 N N . LEU A 1 94 ? -15.949 -6.440 12.913 1.00 70.69 94 LEU A N 1
ATOM 701 C CA . LEU A 1 94 ? -15.360 -6.316 11.585 1.00 70.69 94 LEU A CA 1
ATOM 702 C C . LEU A 1 94 ? -14.119 -7.210 11.466 1.00 70.69 94 LEU A C 1
ATOM 704 O O . LEU A 1 94 ? -13.298 -7.236 12.393 1.00 70.69 94 LEU A O 1
ATOM 708 N N . PRO A 1 95 ? -13.931 -7.896 10.322 1.00 66.88 95 PRO A N 1
ATOM 709 C CA . PRO A 1 95 ? -12.687 -8.586 10.023 1.00 66.88 95 PRO A CA 1
ATOM 710 C C . PRO A 1 95 ? -11.516 -7.620 10.189 1.00 66.88 95 PRO A C 1
ATOM 712 O O . PRO A 1 95 ? -11.485 -6.536 9.603 1.00 66.88 95 PRO A O 1
ATOM 715 N N . ARG A 1 96 ? -10.550 -7.995 11.026 1.00 69.94 96 ARG A N 1
ATOM 716 C CA . ARG A 1 96 ? -9.395 -7.146 11.299 1.00 69.94 96 ARG A CA 1
ATOM 717 C C . ARG A 1 96 ? -8.415 -7.284 10.138 1.00 69.94 96 ARG A C 1
ATOM 719 O O . ARG A 1 96 ? -7.646 -8.237 10.090 1.00 69.94 96 ARG A O 1
ATOM 726 N N . ALA A 1 97 ? -8.463 -6.342 9.203 1.00 71.75 97 ALA A N 1
ATOM 727 C CA . ALA A 1 97 ? -7.437 -6.216 8.180 1.00 71.75 97 ALA A CA 1
ATOM 728 C C . ALA A 1 97 ? -6.078 -5.955 8.850 1.00 71.75 97 ALA A C 1
ATOM 730 O O . ALA A 1 97 ? -5.921 -4.969 9.578 1.00 71.75 97 ALA A O 1
ATOM 731 N N . ASP A 1 98 ? -5.098 -6.834 8.633 1.00 76.88 98 ASP A N 1
ATOM 732 C CA . ASP A 1 98 ? -3.729 -6.585 9.079 1.00 76.88 98 ASP A CA 1
ATOM 733 C C . ASP A 1 98 ? -3.062 -5.570 8.143 1.00 76.88 98 ASP A C 1
ATOM 735 O O . ASP A 1 98 ? -2.510 -5.906 7.097 1.00 76.88 98 ASP A O 1
ATOM 739 N N . LEU A 1 99 ? -3.140 -4.301 8.541 1.00 82.88 99 LEU A N 1
ATOM 740 C CA . LEU A 1 99 ? -2.493 -3.182 7.858 1.00 82.88 99 LEU A CA 1
ATOM 741 C C . LEU A 1 99 ? -1.081 -2.893 8.403 1.00 82.88 99 LEU A C 1
ATOM 743 O O . LEU A 1 99 ? -0.490 -1.876 8.052 1.00 82.88 99 LEU A O 1
ATOM 747 N N . GLN A 1 100 ? -0.537 -3.735 9.291 1.00 83.94 100 GLN A N 1
ATOM 748 C CA . GLN A 1 100 ? 0.770 -3.498 9.925 1.00 83.94 100 GLN A CA 1
ATOM 749 C C . GLN A 1 100 ? 1.938 -4.008 9.080 1.00 83.94 100 GLN A C 1
ATOM 751 O O . GLN A 1 100 ? 3.077 -3.599 9.292 1.00 83.94 100 GLN A O 1
ATOM 756 N N . ARG A 1 101 ? 1.669 -4.905 8.127 1.00 88.44 101 ARG A N 1
ATOM 757 C CA . ARG A 1 101 ? 2.690 -5.572 7.309 1.00 88.44 101 ARG A CA 1
ATOM 758 C C . ARG A 1 101 ? 2.506 -5.258 5.819 1.00 88.44 101 ARG A C 1
ATOM 760 O O . ARG A 1 101 ? 2.091 -6.134 5.060 1.00 88.44 101 ARG A O 1
ATOM 767 N N . PRO A 1 102 ? 2.765 -4.009 5.389 1.00 92.88 102 PRO A N 1
ATOM 768 C CA . PRO A 1 102 ? 2.752 -3.670 3.975 1.00 92.88 102 PRO A CA 1
ATOM 769 C C . PRO A 1 102 ? 3.931 -4.312 3.236 1.00 92.88 102 PRO A C 1
ATOM 771 O O . PRO A 1 102 ? 5.031 -4.443 3.772 1.00 92.88 102 PRO A O 1
ATOM 774 N N . VAL A 1 103 ? 3.714 -4.619 1.962 1.00 93.62 103 VAL A N 1
ATOM 775 C CA . VAL A 1 103 ? 4.771 -4.823 0.972 1.00 93.62 103 VAL A CA 1
ATOM 776 C C . VAL A 1 103 ? 4.897 -3.525 0.182 1.00 93.62 103 VAL A C 1
ATOM 778 O O . VAL A 1 103 ? 3.990 -3.163 -0.567 1.00 93.62 103 VAL A O 1
ATOM 781 N N . ALA A 1 104 ? 6.008 -2.816 0.375 1.00 95.44 104 ALA A N 1
ATOM 782 C CA . ALA A 1 104 ? 6.320 -1.576 -0.327 1.00 95.44 104 ALA A CA 1
ATOM 783 C C . ALA A 1 104 ? 7.441 -1.815 -1.345 1.00 95.44 104 ALA A C 1
ATOM 785 O O . ALA A 1 104 ? 8.474 -2.395 -1.007 1.00 95.44 104 ALA A O 1
ATOM 786 N N . VAL A 1 105 ? 7.240 -1.364 -2.583 1.00 95.88 105 VAL A N 1
ATOM 787 C CA . VAL A 1 105 ? 8.199 -1.524 -3.683 1.00 95.88 105 VAL A CA 1
ATOM 788 C C . VAL A 1 105 ? 8.404 -0.183 -4.384 1.00 95.88 105 VAL A C 1
ATOM 790 O O . VAL A 1 105 ? 7.446 0.552 -4.626 1.00 95.88 105 VAL A O 1
ATOM 793 N N . GLN A 1 106 ? 9.658 0.119 -4.721 1.00 97.56 106 GLN A N 1
ATOM 794 C CA . GLN A 1 106 ? 10.037 1.224 -5.596 1.00 97.56 106 GLN A CA 1
ATOM 795 C C . GLN A 1 106 ? 10.487 0.652 -6.937 1.00 97.56 106 GLN A C 1
ATOM 797 O O . GLN A 1 106 ? 11.392 -0.179 -6.990 1.00 97.56 106 GLN A O 1
ATOM 802 N N . PHE A 1 107 ? 9.886 1.141 -8.012 1.00 97.62 107 PHE A N 1
ATOM 803 C CA . PHE A 1 107 ? 10.296 0.834 -9.370 1.00 97.62 107 PHE A CA 1
ATOM 804 C C . PHE A 1 107 ? 11.069 2.022 -9.928 1.00 97.62 107 PHE A C 1
ATOM 806 O O . PHE A 1 107 ? 10.589 3.161 -9.906 1.00 97.62 107 PHE A O 1
ATOM 813 N N . THR A 1 108 ? 12.273 1.749 -10.414 1.00 98.06 108 THR A N 1
ATOM 814 C CA . THR A 1 108 ? 13.140 2.726 -11.065 1.00 98.06 108 THR A CA 1
ATOM 815 C C . THR A 1 108 ? 13.571 2.213 -12.431 1.00 98.06 108 THR A C 1
ATOM 817 O O . THR A 1 108 ? 13.691 1.012 -12.671 1.00 98.06 108 THR A O 1
ATOM 820 N N . SER A 1 109 ? 13.783 3.145 -13.350 1.00 95.56 109 SER A N 1
ATOM 821 C CA . SER A 1 109 ? 14.451 2.895 -14.621 1.00 95.56 109 SER A CA 1
ATOM 822 C C . SER A 1 109 ? 15.951 2.665 -14.414 1.00 95.56 109 SER A C 1
ATOM 824 O O . SER A 1 109 ? 16.501 2.936 -13.345 1.00 95.56 109 SER A O 1
ATOM 826 N N . ILE A 1 110 ? 16.640 2.243 -15.477 1.00 96.12 110 ILE A N 1
ATOM 827 C CA . ILE A 1 110 ? 18.101 2.084 -15.477 1.00 96.12 110 ILE A CA 1
ATOM 828 C C . ILE A 1 110 ? 18.858 3.384 -15.154 1.00 96.12 110 ILE A C 1
ATOM 830 O O . ILE A 1 110 ? 19.965 3.337 -14.633 1.00 96.12 110 ILE A O 1
ATOM 834 N N . ASN A 1 111 ? 18.229 4.540 -15.383 1.00 96.62 111 ASN A N 1
ATOM 835 C CA . ASN A 1 111 ? 18.789 5.859 -15.083 1.00 96.62 111 ASN A CA 1
ATOM 836 C C . ASN A 1 111 ? 18.425 6.351 -13.668 1.00 96.62 111 ASN A C 1
ATOM 838 O O . ASN A 1 111 ? 18.604 7.526 -13.359 1.00 96.62 111 ASN A O 1
ATOM 842 N N . GLY A 1 112 ? 17.832 5.497 -12.827 1.00 96.94 112 GLY A N 1
ATOM 843 C CA . GLY A 1 112 ? 17.421 5.833 -11.460 1.00 96.94 112 GLY A CA 1
ATOM 844 C C . GLY A 1 112 ? 16.113 6.626 -11.343 1.00 96.94 112 GLY A C 1
ATOM 845 O O . GLY A 1 112 ? 15.633 6.828 -10.232 1.00 96.94 112 GLY A O 1
ATOM 846 N N . GLN A 1 113 ? 15.498 7.038 -12.456 1.00 98.00 113 GLN A N 1
ATOM 847 C CA . GLN A 1 113 ? 14.222 7.767 -12.443 1.00 98.00 113 GLN A CA 1
ATOM 848 C C . GLN A 1 113 ? 13.044 6.851 -12.077 1.00 98.00 113 GLN A C 1
ATOM 850 O O . GLN A 1 113 ? 13.074 5.684 -12.479 1.00 98.00 113 GLN A O 1
ATOM 855 N N . PRO A 1 114 ? 11.999 7.346 -11.385 1.00 98.25 114 PRO A N 1
ATOM 856 C CA . PRO A 1 114 ? 10.779 6.588 -11.121 1.00 98.25 114 PRO A CA 1
ATOM 857 C C . PRO A 1 114 ? 10.158 5.962 -12.374 1.00 98.25 114 PRO A C 1
ATOM 859 O O . PRO A 1 114 ? 10.149 6.576 -13.440 1.00 98.25 114 PRO A O 1
ATOM 862 N N . ALA A 1 115 ? 9.606 4.754 -12.238 1.00 97.88 115 ALA A N 1
ATOM 863 C CA . ALA A 1 115 ? 8.894 4.059 -13.313 1.00 97.88 115 ALA A CA 1
ATOM 864 C C . ALA A 1 115 ? 7.373 4.017 -13.039 1.00 97.88 115 ALA A C 1
ATOM 866 O O . ALA A 1 115 ? 6.884 3.067 -12.411 1.00 97.88 115 ALA A O 1
ATOM 867 N N . PRO A 1 116 ? 6.612 5.044 -13.463 1.00 98.06 116 PRO A N 1
ATOM 868 C CA . PRO A 1 116 ? 5.170 5.111 -13.244 1.00 98.06 116 PRO A CA 1
ATOM 869 C C . PRO A 1 116 ? 4.378 4.225 -14.211 1.00 98.06 116 PRO A C 1
ATOM 871 O O . PRO A 1 116 ? 4.835 3.923 -15.312 1.00 98.06 116 PRO A O 1
ATOM 874 N N . GLY A 1 117 ? 3.165 3.824 -13.816 1.00 96.88 117 GLY A N 1
ATOM 875 C CA . GLY A 1 117 ? 2.247 3.078 -14.686 1.00 96.88 117 GLY A CA 1
ATOM 876 C C . GLY A 1 117 ? 2.693 1.651 -15.028 1.00 96.88 117 GLY A C 1
ATOM 877 O O . GLY A 1 117 ? 2.153 1.039 -15.950 1.00 96.88 117 GLY A O 1
ATOM 878 N N . MET A 1 118 ? 3.655 1.090 -14.295 1.00 97.56 118 MET A N 1
ATOM 879 C CA . MET A 1 118 ? 4.123 -0.281 -14.492 1.00 97.56 118 MET A CA 1
ATOM 880 C C . MET A 1 118 ? 3.076 -1.272 -13.994 1.00 97.56 118 MET A C 1
ATOM 882 O O . MET A 1 118 ? 2.644 -1.183 -12.847 1.00 97.56 118 MET A O 1
ATOM 886 N N . ARG A 1 119 ? 2.696 -2.247 -14.828 1.00 97.31 119 ARG A N 1
ATOM 887 C CA . ARG A 1 119 ? 1.787 -3.327 -14.420 1.00 97.31 119 ARG A CA 1
ATOM 888 C C . ARG A 1 119 ? 2.511 -4.298 -13.489 1.00 97.31 119 ARG A C 1
ATOM 890 O O . ARG A 1 119 ? 3.540 -4.858 -13.858 1.00 97.31 119 ARG A O 1
ATOM 897 N N . VAL A 1 120 ? 1.940 -4.542 -12.315 1.00 97.25 120 VAL A N 1
ATOM 898 C CA . VAL A 1 120 ? 2.492 -5.440 -11.294 1.00 97.25 120 VAL A CA 1
ATOM 899 C C . VAL A 1 120 ? 1.466 -6.515 -10.960 1.00 97.25 120 VAL A C 1
ATOM 901 O O . VAL A 1 120 ? 0.281 -6.224 -10.815 1.00 97.25 120 VAL A O 1
ATOM 904 N N . ALA A 1 121 ? 1.927 -7.756 -10.815 1.00 96.38 121 ALA A N 1
ATOM 905 C CA . ALA A 1 121 ? 1.137 -8.873 -10.314 1.00 96.38 121 ALA A CA 1
ATOM 906 C C . ALA A 1 121 ? 1.894 -9.548 -9.166 1.00 96.38 121 ALA A C 1
ATOM 908 O O . ALA A 1 121 ? 3.083 -9.842 -9.294 1.00 96.38 121 ALA A O 1
ATOM 909 N N . MET A 1 122 ? 1.212 -9.781 -8.045 1.00 94.88 122 MET A N 1
ATOM 910 C CA . MET A 1 122 ? 1.793 -10.412 -6.860 1.00 94.88 122 MET A CA 1
ATOM 911 C C . MET A 1 122 ? 1.210 -11.801 -6.652 1.00 94.88 122 MET A C 1
ATOM 913 O O . MET A 1 122 ? 0.005 -12.022 -6.789 1.00 94.88 122 MET A O 1
ATOM 917 N N . ARG A 1 123 ? 2.084 -12.742 -6.301 1.00 95.44 123 ARG A N 1
ATOM 918 C CA . ARG A 1 123 ? 1.756 -14.158 -6.201 1.00 95.44 123 ARG A CA 1
ATOM 919 C C . ARG A 1 123 ? 2.390 -14.769 -4.966 1.00 95.44 123 ARG A C 1
ATOM 921 O O . ARG A 1 123 ? 3.518 -14.431 -4.615 1.00 95.44 123 ARG A O 1
ATOM 928 N N . ARG A 1 124 ? 1.675 -15.702 -4.340 1.00 92.56 124 ARG A N 1
ATOM 929 C CA . ARG A 1 124 ? 2.245 -16.527 -3.272 1.00 92.56 124 ARG A CA 1
ATOM 930 C C . ARG A 1 124 ? 3.299 -17.476 -3.857 1.00 92.56 124 ARG A C 1
ATOM 932 O O . ARG A 1 124 ? 3.103 -17.970 -4.970 1.00 92.56 124 ARG A O 1
ATOM 939 N N . PRO A 1 125 ? 4.392 -17.770 -3.142 1.00 91.06 125 PRO A N 1
ATOM 940 C CA . PRO A 1 125 ? 5.334 -18.797 -3.574 1.00 91.06 125 PRO A CA 1
ATOM 941 C C . PRO A 1 125 ? 4.605 -20.109 -3.908 1.00 91.06 125 PRO A C 1
ATOM 943 O O . PRO A 1 125 ? 3.785 -20.581 -3.127 1.00 91.06 125 PRO A O 1
ATOM 946 N N . GLY A 1 126 ? 4.858 -20.662 -5.096 1.00 93.00 126 GLY A N 1
ATOM 947 C CA . GLY A 1 126 ? 4.236 -21.906 -5.567 1.00 93.00 126 GLY A CA 1
ATOM 948 C C . GLY A 1 126 ? 2.800 -21.799 -6.105 1.00 93.00 126 GLY A C 1
ATOM 949 O O . GLY A 1 126 ? 2.320 -22.766 -6.687 1.00 93.00 126 GLY A O 1
ATOM 950 N N . ALA A 1 127 ? 2.114 -20.658 -5.976 1.00 93.56 127 ALA A N 1
ATOM 951 C CA . ALA A 1 127 ? 0.810 -20.468 -6.618 1.00 93.56 127 ALA A CA 1
ATOM 952 C C . ALA A 1 127 ? 0.969 -20.241 -8.133 1.00 93.56 127 ALA A C 1
ATOM 954 O O . ALA A 1 127 ? 1.999 -19.735 -8.578 1.00 93.56 127 ALA A O 1
ATOM 955 N N . ALA A 1 128 ? -0.048 -20.594 -8.924 1.00 93.44 128 ALA A N 1
ATOM 956 C CA . ALA A 1 128 ? -0.096 -20.277 -10.354 1.00 93.44 128 ALA A CA 1
ATOM 957 C C . ALA A 1 128 ? -0.628 -18.854 -10.578 1.00 93.44 128 ALA A C 1
ATOM 959 O O . ALA A 1 128 ? 0.044 -18.039 -11.217 1.00 93.44 128 ALA A O 1
ATOM 960 N N . ASP A 1 129 ? -1.768 -18.550 -9.955 1.00 94.88 129 ASP A N 1
ATOM 961 C CA . ASP A 1 129 ? -2.500 -17.298 -10.127 1.00 94.88 129 ASP A CA 1
ATOM 962 C C . ASP A 1 129 ? -2.071 -16.211 -9.130 1.00 94.88 129 ASP A C 1
ATOM 964 O O . ASP A 1 129 ? -1.749 -16.511 -7.971 1.00 94.88 129 ASP A O 1
ATOM 968 N N . PRO A 1 130 ? -2.061 -14.933 -9.550 1.00 96.12 130 PRO A N 1
ATOM 969 C CA . PRO A 1 130 ? -1.792 -13.823 -8.650 1.00 96.12 130 PRO A CA 1
ATOM 970 C C . PRO A 1 130 ? -2.954 -13.615 -7.670 1.00 96.12 130 PRO A C 1
ATOM 972 O O . PRO A 1 130 ? -4.119 -13.740 -8.036 1.00 96.12 130 PRO A O 1
ATOM 975 N N . PHE A 1 131 ? -2.640 -13.230 -6.432 1.00 94.62 131 PHE A N 1
ATOM 976 C CA . PHE A 1 131 ? -3.662 -12.797 -5.467 1.00 94.62 131 PHE A CA 1
ATOM 977 C C . PHE A 1 131 ? -4.017 -11.311 -5.639 1.00 94.62 131 PHE A C 1
ATOM 979 O O . PHE A 1 131 ? -5.051 -10.859 -5.157 1.00 94.62 131 PHE A O 1
ATOM 986 N N . TRP A 1 132 ? -3.152 -10.541 -6.307 1.00 96.00 132 TRP A N 1
ATOM 987 C CA . TRP A 1 132 ? -3.336 -9.113 -6.542 1.00 96.00 132 TRP A CA 1
ATOM 988 C C . TRP A 1 132 ? -2.669 -8.670 -7.849 1.00 96.00 132 TRP A C 1
ATOM 990 O O . TRP A 1 132 ? -1.642 -9.218 -8.261 1.00 96.00 132 TRP A O 1
ATOM 1000 N N . SER A 1 133 ? -3.239 -7.664 -8.512 1.00 96.81 133 SER A N 1
ATOM 1001 C CA . SER A 1 133 ? -2.638 -6.991 -9.668 1.00 96.81 133 SER A CA 1
ATOM 1002 C C . SER A 1 133 ? -3.014 -5.511 -9.698 1.00 96.81 133 SER A C 1
ATOM 1004 O O . SER A 1 133 ? -4.118 -5.147 -9.300 1.00 96.81 133 SER A O 1
ATOM 1006 N N . GLY A 1 134 ? -2.120 -4.667 -10.209 1.00 96.31 134 GLY A N 1
ATOM 1007 C CA . GLY A 1 134 ? -2.334 -3.224 -10.294 1.00 96.31 134 GLY A CA 1
ATOM 1008 C C . GLY A 1 134 ? -1.222 -2.502 -11.046 1.00 96.31 134 GLY A C 1
ATOM 1009 O O . GLY A 1 134 ? -0.489 -3.119 -11.822 1.00 96.31 134 GLY A O 1
ATOM 1010 N N . TYR A 1 135 ? -1.112 -1.196 -10.812 1.00 97.94 135 TYR A N 1
ATOM 1011 C CA . TYR A 1 135 ? -0.145 -0.316 -11.467 1.00 97.94 135 TYR A CA 1
ATOM 1012 C C . TYR A 1 135 ? 0.647 0.498 -10.439 1.00 97.94 135 TYR A C 1
ATOM 1014 O O . TYR A 1 135 ? 0.133 0.784 -9.358 1.00 97.94 135 TYR A O 1
ATOM 1022 N N . THR A 1 136 ? 1.886 0.868 -10.765 1.00 97.69 136 THR A N 1
ATOM 1023 C CA . THR A 1 136 ? 2.685 1.786 -9.937 1.00 97.69 136 THR A CA 1
ATOM 1024 C C . THR A 1 136 ? 2.167 3.222 -10.024 1.00 97.69 136 THR A C 1
ATOM 1026 O O . THR A 1 136 ? 1.652 3.647 -11.064 1.00 97.69 136 THR A O 1
ATOM 1029 N N . GLY A 1 137 ? 2.320 3.976 -8.931 1.00 96.94 137 GLY A N 1
ATOM 1030 C CA . GLY A 1 137 ? 1.999 5.402 -8.868 1.00 96.94 137 GLY A CA 1
ATOM 1031 C C . GLY A 1 137 ? 2.927 6.269 -9.724 1.00 96.94 137 GLY A C 1
ATOM 1032 O O . GLY A 1 137 ? 3.901 5.787 -10.302 1.00 96.94 137 GLY A O 1
ATOM 1033 N N . VAL A 1 138 ? 2.638 7.571 -9.793 1.00 97.38 138 VAL A N 1
ATOM 1034 C CA . VAL A 1 138 ? 3.424 8.556 -10.570 1.00 97.38 138 VAL A CA 1
ATOM 1035 C C . VAL A 1 138 ? 4.880 8.679 -10.106 1.00 97.38 138 VAL A C 1
ATOM 1037 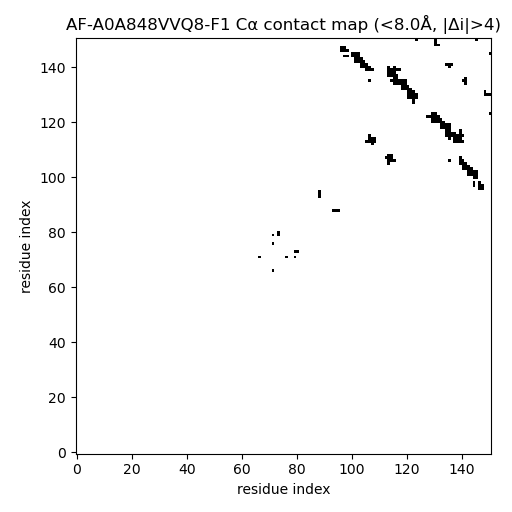O O . VAL A 1 138 ? 5.760 9.034 -10.882 1.00 97.38 138 VAL A O 1
ATOM 1040 N N . ASP A 1 139 ? 5.140 8.334 -8.850 1.00 97.31 139 ASP A N 1
ATOM 1041 C CA . ASP A 1 139 ? 6.452 8.277 -8.206 1.00 97.31 139 ASP A CA 1
ATOM 1042 C C . ASP A 1 139 ? 7.109 6.888 -8.314 1.00 97.31 139 ASP A C 1
ATOM 1044 O O . ASP A 1 139 ? 8.121 6.612 -7.665 1.00 97.31 139 ASP A O 1
ATOM 1048 N N . GLY A 1 140 ? 6.549 5.984 -9.125 1.00 97.81 140 GLY A N 1
ATOM 1049 C CA . GLY A 1 140 ? 7.040 4.617 -9.293 1.00 97.81 140 GLY A CA 1
ATOM 1050 C C . GLY A 1 140 ? 6.886 3.750 -8.043 1.00 97.81 14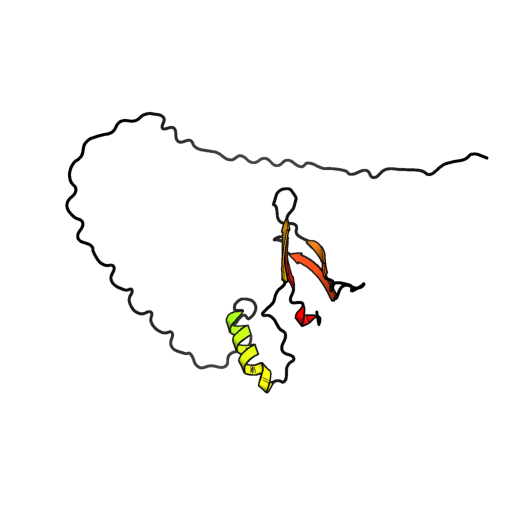0 GLY A C 1
ATOM 1051 O O . GLY A 1 140 ? 7.491 2.678 -7.976 1.00 97.81 140 GLY A O 1
ATOM 1052 N N . ARG A 1 141 ? 6.107 4.185 -7.046 1.00 98.00 141 ARG A N 1
ATOM 1053 C CA . ARG A 1 141 ? 5.882 3.428 -5.812 1.00 98.00 141 ARG A CA 1
ATOM 1054 C C . ARG A 1 141 ? 4.628 2.582 -5.890 1.00 98.00 141 ARG A C 1
ATOM 1056 O O . ARG A 1 141 ? 3.661 2.895 -6.587 1.00 98.00 141 ARG A O 1
ATOM 1063 N N . LEU A 1 142 ? 4.652 1.493 -5.135 1.00 96.69 142 LEU A N 1
ATOM 1064 C CA . LEU A 1 142 ? 3.502 0.640 -4.900 1.00 96.69 142 LEU A CA 1
ATOM 1065 C C . LEU A 1 142 ? 3.533 0.133 -3.458 1.00 96.69 142 LEU A C 1
ATOM 1067 O O . LEU A 1 142 ? 4.555 -0.380 -3.003 1.00 96.69 142 LEU A O 1
ATOM 1071 N N . VAL A 1 143 ? 2.400 0.240 -2.766 1.00 96.12 143 VAL A N 1
ATOM 1072 C CA . VAL A 1 143 ? 2.188 -0.349 -1.440 1.00 96.12 143 VAL A CA 1
ATOM 1073 C C . VAL A 1 143 ? 0.984 -1.275 -1.517 1.00 96.12 143 VAL A C 1
ATOM 1075 O O . VAL A 1 143 ? -0.106 -0.856 -1.903 1.00 96.12 143 VAL A O 1
ATOM 1078 N N . VAL A 1 144 ? 1.183 -2.539 -1.156 1.00 94.56 144 VAL A N 1
ATOM 1079 C CA . VAL A 1 144 ? 0.126 -3.554 -1.094 1.00 94.56 144 VAL A CA 1
ATOM 1080 C C . VAL A 1 144 ? 0.082 -4.118 0.318 1.00 94.56 144 VAL A C 1
ATOM 1082 O O . VAL A 1 144 ? 1.121 -4.312 0.942 1.00 94.56 144 VAL A O 1
ATOM 1085 N N . TYR A 1 145 ? -1.116 -4.406 0.818 1.00 92.81 145 TYR A N 1
ATOM 1086 C CA . TYR A 1 145 ? -1.332 -5.090 2.093 1.00 92.81 145 TYR A CA 1
ATOM 1087 C C . TYR A 1 145 ? -1.840 -6.510 1.803 1.00 92.81 145 TYR A C 1
ATOM 1089 O O . TYR A 1 145 ? -3.045 -6.679 1.610 1.00 92.81 145 TYR A O 1
ATOM 1097 N N . PRO A 1 146 ? -0.963 -7.534 1.727 1.00 92.00 146 PRO A N 1
ATOM 1098 C CA . PRO A 1 146 ? -1.351 -8.888 1.313 1.00 92.00 146 PRO A CA 1
ATOM 1099 C C . PRO A 1 146 ? -2.490 -9.493 2.143 1.00 92.00 146 PRO A C 1
ATOM 1101 O O . PRO A 1 146 ? -3.360 -10.168 1.596 1.00 92.00 146 PRO A O 1
ATOM 1104 N N . ALA A 1 147 ? -2.564 -9.148 3.432 1.00 88.62 147 ALA A N 1
ATOM 1105 C CA . ALA A 1 147 ? -3.619 -9.604 4.332 1.00 88.62 147 ALA A CA 1
ATOM 1106 C C . ALA A 1 147 ? -5.038 -9.184 3.898 1.00 88.62 147 ALA A C 1
ATOM 1108 O O . ALA A 1 147 ? -5.999 -9.868 4.242 1.00 88.62 147 ALA A O 1
ATOM 1109 N N . LEU A 1 148 ? -5.190 -8.103 3.118 1.00 88.31 148 LEU A N 1
ATOM 1110 C CA . LEU A 1 148 ? -6.481 -7.713 2.529 1.00 88.31 148 LEU A CA 1
ATOM 1111 C C . LEU A 1 148 ? -6.962 -8.691 1.449 1.00 88.31 148 LEU A C 1
ATOM 1113 O O . LEU A 1 148 ? -8.149 -8.725 1.137 1.00 88.31 148 LEU A O 1
ATOM 1117 N N . PHE A 1 149 ? -6.049 -9.488 0.895 1.00 87.94 149 PHE A N 1
ATOM 1118 C CA . PHE A 1 149 ? -6.290 -10.425 -0.202 1.00 87.94 149 PHE A CA 1
ATOM 1119 C C . PHE A 1 149 ? -6.128 -11.894 0.230 1.00 87.94 149 PHE A C 1
ATOM 1121 O O . PHE A 1 149 ? -6.085 -12.785 -0.616 1.00 87.94 149 PHE A O 1
ATOM 1128 N N . GLY A 1 150 ? -6.027 -12.162 1.540 1.00 82.00 150 GLY A N 1
ATOM 1129 C CA . GLY A 1 150 ? -5.859 -13.517 2.084 1.00 82.00 150 GLY A CA 1
ATOM 1130 C C . GLY A 1 150 ? -4.489 -14.148 1.796 1.00 82.00 150 GLY A C 1
ATOM 1131 O O . GLY A 1 150 ? -4.390 -15.378 1.714 1.00 82.00 150 GLY A O 1
ATOM 1132 N N . ALA A 1 151 ? -3.460 -13.316 1.601 1.00 78.56 151 ALA A N 1
ATOM 1133 C CA . ALA A 1 151 ? -2.087 -13.720 1.303 1.00 78.56 151 ALA A CA 1
ATOM 1134 C C . ALA A 1 151 ? -1.130 -13.524 2.485 1.00 78.56 151 ALA A C 1
ATOM 1136 O O . ALA A 1 151 ? -1.356 -12.599 3.300 1.00 78.56 151 ALA A O 1
#

pLDDT: mean 72.82, std 20.47, range [34.12, 98.25]

Radius of gyration: 31.2 Å; Cα contacts (8 Å, |Δi|>4): 105; chains: 1; bounding box: 70×65×81 Å

Sequence (151 aa):
MFDQYRPFFALTLALVLSACASEMSDDGFDASAIMEEPAMEAAPMVESILPMPPPPFPKARARAGVLTAGDIDDGLNMSAFQRYLQKNARALGLPRADLQRPVAVQFTSINGQPAPGMRVAMRRPGAADPFWSGYTGVDGRLVVYPALFGA

Mean predicted aligned error: 20.61 Å

Secondary structure (DSSP, 8-state):
-------------------------------------------------PPPPPPPPPPPPPPPS---TTTS-TTT-HHHHHHHHHHHTTTTT------SS-EEEE-B-TTS-B-TT-EEEE--TT-SS-SEEEE--TTSEEEE-GGGGT-

Solvent-accessible surface area (backbone atoms only — not comparable to full-atom values): 10727 Å² total; per-residue (Å²): 139,90,83,89,85,81,84,87,82,84,87,83,81,85,81,82,84,80,86,81,86,79,87,83,88,79,84,81,82,89,79,85,84,86,90,84,85,89,84,92,75,88,75,77,85,77,76,82,79,73,80,74,77,78,79,81,77,82,76,80,76,85,79,88,79,87,82,51,85,78,78,54,52,51,91,81,34,57,72,57,43,53,52,51,49,68,70,41,38,76,82,68,68,50,83,81,68,54,77,85,62,64,52,75,49,78,39,56,45,99,85,68,45,60,35,46,67,42,80,45,73,44,61,57,91,90,54,90,64,62,69,46,72,53,61,25,38,86,73,5,38,41,78,43,45,46,47,75,59,80,92

Foldseek 3Di:
DDDDDDDDDDDDDDDDDDDDDDDDDDDDDDDDDDDDDDDDDDDDDDDDPDDDPDDDDPDPDDDDDDDDCVNDDCVVCVVVVVVVCVVCCVVVVDDDQPPPDKDKDFDADPVRAGDWFDKDFDCDVPDPHGLDIDTAHPRNMDIDRCSVSVD